Protein AF-K3WNI8-F1 (afdb_monomer)

Organism: Globisporangium ultimum (strain ATCC 200006 / CBS 805.95 / DAOM BR144) (NCBI:txid431595)

Foldseek 3Di:
DFQDWDKDWAFWAAAAVGDTDIDIDIDHGADPPGDDDDFPDFDDDPVQNCQSNCVVHDHDPRDGDTDRTD

Radius of gyration: 13.52 Å; Cα contacts (8 Å, |Δi|>4): 100; chains: 1; bounding box: 24×23×36 Å

Mean predicted aligned error: 3.0 Å

pLDDT: mean 95.68, std 5.69, range [62.06, 98.5]

Structure (mmCIF, N/CA/C/O backbone):
data_AF-K3WNI8-F1
#
_entry.id   AF-K3WNI8-F1
#
loop_
_atom_site.group_PDB
_atom_site.id
_atom_site.type_symbol
_atom_site.label_atom_id
_atom_site.label_alt_id
_atom_site.label_comp_id
_atom_site.label_asym_id
_atom_site.label_entity_id
_atom_site.label_seq_id
_atom_site.pdbx_PDB_ins_code
_atom_site.Cartn_x
_atom_site.Cartn_y
_atom_site.Cartn_z
_atom_site.occupancy
_atom_site.B_iso_or_equiv
_atom_site.auth_seq_id
_atom_site.auth_comp_id
_atom_site.auth_asym_id
_atom_site.auth_atom_id
_atom_site.pdbx_PDB_model_num
ATOM 1 N N . MET A 1 1 ? 2.212 3.753 -22.768 1.00 62.06 1 MET A N 1
ATOM 2 C CA . MET A 1 1 ? 1.853 3.923 -21.344 1.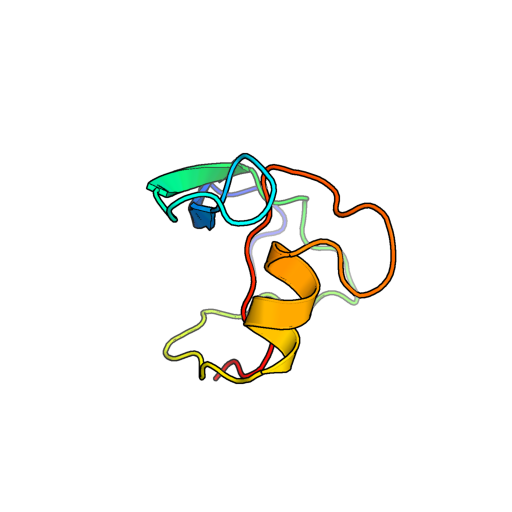00 62.06 1 MET A CA 1
ATOM 3 C C . MET A 1 1 ? 2.007 5.397 -21.007 1.00 62.06 1 MET A C 1
ATOM 5 O O . MET A 1 1 ? 2.877 6.028 -21.599 1.00 62.06 1 MET A O 1
ATOM 9 N N . SER A 1 2 ? 1.116 5.968 -20.195 1.00 69.00 2 SER A N 1
ATOM 10 C CA . SER A 1 2 ? 1.143 7.407 -19.895 1.00 69.00 2 SER A CA 1
ATOM 11 C C . SER A 1 2 ? 2.257 7.704 -18.896 1.00 69.00 2 SER A C 1
ATOM 13 O O . SER A 1 2 ? 2.321 7.069 -17.852 1.00 69.00 2 SER A O 1
ATOM 15 N N . THR A 1 3 ? 3.121 8.672 -19.196 1.00 83.69 3 THR A N 1
ATOM 16 C CA . THR A 1 3 ? 4.107 9.196 -18.234 1.00 83.69 3 THR A CA 1
ATOM 17 C C . THR A 1 3 ? 3.506 10.269 -17.323 1.00 83.69 3 THR A C 1
ATOM 19 O O . THR A 1 3 ? 4.159 10.725 -16.389 1.00 83.69 3 THR A O 1
ATOM 22 N N . VAL A 1 4 ? 2.264 10.683 -17.584 1.00 88.88 4 VAL A N 1
ATOM 23 C CA . VAL A 1 4 ? 1.571 11.741 -16.844 1.00 88.88 4 VAL A CA 1
ATOM 24 C C . VAL A 1 4 ? 0.958 11.166 -15.558 1.00 88.88 4 VAL A C 1
ATOM 26 O O . VAL A 1 4 ? 0.326 10.109 -15.639 1.00 88.88 4 VAL A O 1
ATOM 29 N N . PRO A 1 5 ? 1.106 11.854 -14.405 1.00 93.94 5 PRO A N 1
ATOM 30 C CA . PRO A 1 5 ? 0.337 11.597 -13.188 1.00 93.94 5 PRO A CA 1
ATOM 31 C C . PRO A 1 5 ? -1.152 11.378 -13.448 1.00 93.94 5 PRO A C 1
ATOM 33 O O . PRO A 1 5 ? -1.738 12.021 -14.323 1.00 93.94 5 PRO A O 1
ATOM 36 N N . ARG A 1 6 ? -1.768 10.488 -12.672 1.00 92.62 6 ARG A N 1
ATOM 37 C CA . ARG A 1 6 ? -3.213 10.263 -12.709 1.00 92.62 6 ARG A CA 1
ATOM 38 C C . ARG A 1 6 ? -3.797 10.217 -11.308 1.00 92.62 6 ARG A C 1
ATOM 40 O O . ARG A 1 6 ? -3.161 9.706 -10.383 1.00 92.62 6 ARG A O 1
ATOM 47 N N . THR A 1 7 ? -5.059 10.608 -11.207 1.00 96.75 7 THR A N 1
ATOM 48 C CA . THR A 1 7 ? -5.864 10.375 -10.014 1.00 96.75 7 THR A CA 1
ATOM 49 C C . THR A 1 7 ? -6.081 8.875 -9.823 1.00 96.75 7 THR A C 1
ATOM 51 O O . THR A 1 7 ? -6.621 8.186 -10.694 1.00 96.75 7 THR A O 1
ATOM 54 N N . VAL A 1 8 ? -5.672 8.361 -8.668 1.00 97.00 8 VAL A N 1
ATOM 55 C CA . VAL A 1 8 ? -5.884 6.982 -8.230 1.00 97.00 8 VAL A CA 1
ATOM 56 C C . VAL A 1 8 ? -6.965 6.970 -7.159 1.00 97.00 8 VAL A C 1
ATOM 58 O O . VAL A 1 8 ? -6.926 7.763 -6.223 1.00 97.00 8 VAL A O 1
ATOM 61 N N . ASN A 1 9 ? -7.926 6.056 -7.298 1.00 98.06 9 ASN A N 1
ATOM 62 C CA . ASN A 1 9 ? -8.946 5.796 -6.287 1.00 98.06 9 ASN A CA 1
ATOM 63 C C . ASN A 1 9 ? -8.504 4.608 -5.429 1.00 98.06 9 ASN A C 1
ATOM 65 O O . ASN A 1 9 ? -8.192 3.549 -5.973 1.00 98.06 9 ASN A O 1
ATOM 69 N N . ALA A 1 10 ? -8.511 4.777 -4.112 1.00 98.00 10 ALA A N 1
ATOM 70 C CA . ALA A 1 10 ? -8.138 3.751 -3.147 1.00 98.00 10 ALA A CA 1
ATOM 71 C C . ALA A 1 10 ? -9.046 3.801 -1.911 1.00 98.00 10 ALA A C 1
ATOM 73 O O . ALA A 1 10 ? -9.832 4.730 -1.729 1.00 98.00 10 ALA A O 1
ATOM 74 N N . TYR A 1 11 ? -8.911 2.802 -1.044 1.00 98.25 11 TYR A N 1
ATOM 75 C CA . TYR A 1 11 ? -9.422 2.849 0.321 1.00 98.25 11 TYR A CA 1
ATOM 76 C C . TYR A 1 11 ? -8.232 2.993 1.264 1.00 98.25 11 TYR A C 1
ATOM 78 O O . TYR A 1 11 ? -7.300 2.194 1.197 1.00 98.25 11 TYR A O 1
ATOM 86 N N . ALA A 1 12 ? -8.253 4.018 2.112 1.00 98.44 12 ALA A N 1
ATOM 87 C CA . ALA A 1 12 ? -7.162 4.323 3.028 1.00 98.44 12 ALA A CA 1
ATOM 88 C C . ALA A 1 12 ? -7.662 4.450 4.466 1.00 98.44 12 ALA A C 1
ATOM 90 O O . ALA A 1 12 ? -8.751 4.976 4.708 1.00 98.44 12 ALA A O 1
ATOM 91 N N . ALA A 1 13 ? -6.842 4.007 5.411 1.00 98.38 13 ALA A N 1
ATOM 92 C CA . ALA A 1 13 ? -6.987 4.361 6.815 1.00 98.38 13 ALA A CA 1
ATOM 93 C C . ALA A 1 13 ? -6.182 5.633 7.103 1.00 98.38 13 ALA A C 1
ATOM 95 O O . ALA A 1 13 ? -5.102 5.833 6.545 1.00 98.38 13 ALA A O 1
ATOM 96 N N . PHE A 1 14 ? -6.703 6.501 7.967 1.00 98.12 14 PHE A N 1
ATOM 97 C CA . PHE A 1 14 ? -6.101 7.809 8.273 1.00 98.12 14 PHE A CA 1
ATOM 98 C C . PHE A 1 14 ? -5.417 7.850 9.642 1.00 98.12 14 PHE A C 1
ATOM 100 O O . PHE A 1 14 ? -4.756 8.830 9.974 1.00 98.12 14 PHE A O 1
ATOM 107 N N . GLU A 1 15 ? -5.568 6.783 10.415 1.00 97.81 15 GLU A N 1
ATOM 108 C CA . GLU A 1 15 ? -5.016 6.615 11.748 1.00 97.81 15 GLU A CA 1
ATOM 109 C C . GLU A 1 15 ? -4.867 5.121 12.057 1.00 97.81 15 GLU A C 1
ATOM 111 O O . GLU A 1 15 ? -5.415 4.270 11.349 1.00 97.81 15 GLU A O 1
ATOM 116 N N . GLN A 1 16 ? -4.114 4.817 13.112 1.00 97.50 16 GLN A N 1
ATOM 117 C CA . GLN A 1 16 ? -3.883 3.453 13.578 1.00 97.50 16 GLN A CA 1
ATOM 118 C C . GLN A 1 16 ? -5.199 2.758 13.921 1.00 97.50 16 GLN A C 1
ATOM 120 O O . GLN A 1 16 ? -6.028 3.329 14.630 1.00 97.50 16 GLN A O 1
ATOM 125 N N . SER A 1 17 ? -5.379 1.535 13.414 1.00 94.19 17 SER A N 1
ATOM 126 C CA . SER A 1 17 ? -6.620 0.759 13.569 1.00 94.19 17 SER A CA 1
ATOM 127 C C . SER A 1 17 ? -7.883 1.496 13.085 1.00 94.19 17 SER A C 1
ATOM 129 O O . SER A 1 17 ? -9.000 1.143 13.467 1.00 94.19 17 SER A O 1
ATOM 131 N N . GLY A 1 18 ? -7.720 2.540 12.266 1.00 94.69 18 GLY A N 1
ATOM 132 C CA . GLY A 1 18 ? -8.814 3.365 11.773 1.00 94.69 18 GLY A CA 1
ATOM 133 C C . GLY A 1 18 ? -9.626 2.673 10.680 1.00 94.69 18 GLY A C 1
ATOM 134 O O . GLY A 1 18 ? -9.132 1.816 9.946 1.00 94.69 18 GLY A O 1
ATOM 135 N N . GLU A 1 19 ? -10.883 3.088 10.530 1.00 96.50 19 GLU A N 1
ATOM 136 C CA . GLU A 1 19 ? -11.730 2.617 9.435 1.00 96.50 19 GLU A CA 1
ATOM 137 C C . GLU A 1 19 ? -11.188 3.060 8.068 1.00 96.50 19 GLU A C 1
ATOM 139 O O . GLU A 1 19 ? -10.787 4.215 7.874 1.00 96.50 19 GLU A O 1
ATOM 144 N N . PHE A 1 20 ? -11.253 2.157 7.089 1.00 97.69 20 PHE A N 1
ATOM 145 C CA . PHE A 1 20 ? -10.923 2.471 5.705 1.00 97.69 20 PHE A CA 1
ATOM 146 C C . PHE A 1 20 ? -11.997 3.351 5.066 1.00 97.69 20 PHE A C 1
ATOM 148 O O . PHE A 1 20 ? -13.183 3.016 5.059 1.00 97.69 20 PHE A O 1
ATOM 155 N N . LYS A 1 21 ? -11.570 4.457 4.457 1.00 98.25 21 LYS A N 1
ATOM 156 C CA . LYS A 1 21 ? -12.438 5.406 3.750 1.00 98.25 21 LYS A CA 1
ATOM 157 C C . LYS A 1 21 ? -11.970 5.573 2.304 1.00 98.25 21 LYS A C 1
ATOM 159 O O . LYS A 1 21 ? -10.767 5.468 2.051 1.00 98.25 21 LYS A O 1
ATOM 164 N N . PRO A 1 22 ? -12.882 5.853 1.353 1.00 98.44 22 PRO A N 1
ATOM 165 C CA . PRO A 1 22 ? -12.492 6.230 0.003 1.00 98.44 22 PRO A CA 1
ATOM 166 C C . PRO A 1 22 ? -11.514 7.404 0.035 1.00 98.44 22 PRO A C 1
ATOM 168 O O . PRO A 1 22 ? -11.750 8.408 0.709 1.00 98.44 22 PRO A O 1
ATOM 171 N N . TRP A 1 23 ? -10.422 7.271 -0.701 1.00 98.38 23 TRP A N 1
ATOM 172 C CA . TRP A 1 23 ? -9.371 8.267 -0.784 1.00 98.38 23 TRP A CA 1
ATOM 173 C C . TRP A 1 23 ? -8.860 8.377 -2.217 1.00 98.38 23 TRP A C 1
ATOM 175 O O . TRP A 1 23 ? -8.773 7.386 -2.945 1.00 98.38 23 TRP A O 1
ATOM 185 N N . GLN A 1 24 ? -8.541 9.603 -2.620 1.00 98.25 24 GLN A N 1
ATOM 186 C CA . GLN A 1 24 ? -7.970 9.911 -3.922 1.00 98.25 24 GLN A CA 1
ATOM 187 C C . GLN A 1 24 ? -6.604 10.553 -3.743 1.00 98.25 24 GLN A C 1
ATOM 189 O O . GLN A 1 24 ? -6.428 11.425 -2.890 1.00 98.25 24 GLN A O 1
ATOM 194 N N . TYR A 1 25 ? -5.654 10.139 -4.574 1.00 96.31 25 TYR A N 1
ATOM 195 C CA . TYR A 1 25 ? -4.326 10.735 -4.631 1.00 96.31 25 TYR A CA 1
ATOM 196 C C . TYR A 1 25 ? -3.807 10.768 -6.064 1.00 96.31 25 TYR A C 1
ATOM 198 O O . TYR A 1 25 ? -4.239 9.991 -6.913 1.00 96.31 25 TYR A O 1
ATOM 206 N N . GLU A 1 26 ? -2.863 11.665 -6.330 1.00 96.75 26 GLU A N 1
ATOM 207 C CA . GLU A 1 26 ? -2.179 11.729 -7.619 1.00 96.75 26 GLU A CA 1
ATOM 208 C C . GLU A 1 26 ? -0.970 10.796 -7.617 1.00 96.75 26 GLU A C 1
ATOM 210 O O . GLU A 1 26 ? -0.123 10.844 -6.720 1.00 96.75 26 GLU A O 1
ATOM 215 N N . SER A 1 27 ? -0.878 9.935 -8.630 1.00 95.12 27 SER A N 1
ATOM 216 C CA . SER A 1 27 ? 0.304 9.105 -8.823 1.00 95.12 27 SER A CA 1
ATOM 217 C C . SER A 1 27 ? 1.505 9.958 -9.227 1.00 95.12 27 SER A C 1
ATOM 219 O O . SER A 1 27 ? 1.378 11.008 -9.854 1.00 95.12 27 SER A O 1
ATOM 221 N N . ARG A 1 28 ? 2.713 9.466 -8.961 1.00 94.62 28 ARG A N 1
ATOM 222 C CA . ARG A 1 28 ? 3.909 10.038 -9.588 1.00 94.62 28 ARG A CA 1
ATOM 223 C C . ARG A 1 28 ? 3.921 9.774 -11.107 1.00 94.62 28 ARG A C 1
ATOM 225 O O . ARG A 1 28 ? 3.245 8.845 -11.560 1.00 94.62 28 ARG A O 1
ATOM 232 N N . PRO A 1 29 ? 4.721 10.528 -11.883 1.00 95.06 29 PRO A N 1
ATOM 233 C CA . PRO A 1 29 ? 5.034 10.177 -13.266 1.00 95.06 29 PRO A CA 1
ATOM 234 C C . PRO A 1 29 ? 5.624 8.763 -13.373 1.00 95.06 29 PRO A C 1
ATOM 236 O O . PRO A 1 29 ? 6.432 8.361 -12.528 1.00 95.06 29 PRO A O 1
ATOM 239 N N . VAL A 1 30 ? 5.239 8.028 -14.41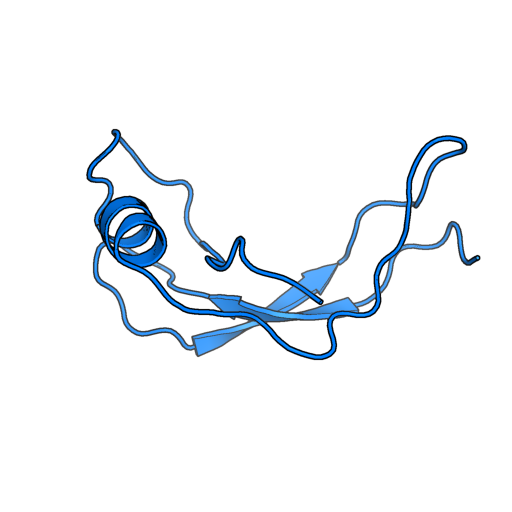9 1.00 95.62 30 VAL A N 1
ATOM 240 C CA . VAL A 1 30 ? 5.794 6.703 -14.744 1.00 95.62 30 VAL A CA 1
ATOM 241 C C . VAL A 1 30 ? 7.108 6.899 -15.504 1.00 95.62 30 VAL A C 1
ATOM 243 O O . VAL A 1 30 ? 7.132 7.546 -16.553 1.00 95.62 30 VAL A O 1
ATOM 246 N N . GLY A 1 31 ? 8.203 6.390 -14.943 1.00 95.00 31 GLY A N 1
ATOM 247 C CA . GLY A 1 31 ? 9.550 6.445 -15.501 1.00 95.00 31 GLY A CA 1
ATOM 248 C C . GLY A 1 31 ? 9.843 5.312 -16.485 1.00 95.00 31 GLY A C 1
ATOM 249 O O . GLY A 1 31 ? 8.999 4.468 -16.768 1.00 95.00 31 GLY A O 1
ATOM 250 N N . ALA A 1 32 ? 11.067 5.297 -17.017 1.00 95.62 32 ALA A N 1
ATOM 251 C CA . ALA A 1 32 ? 11.460 4.379 -18.090 1.00 95.62 32 ALA A CA 1
ATOM 252 C C . ALA A 1 32 ? 11.477 2.895 -17.678 1.00 95.62 32 ALA A C 1
ATOM 254 O O . ALA A 1 32 ? 11.257 2.033 -18.524 1.00 95.62 32 ALA A O 1
ATOM 255 N N . GLU A 1 33 ? 11.731 2.608 -16.401 1.00 96.44 33 GLU A N 1
ATOM 256 C CA . GLU A 1 33 ? 11.809 1.243 -15.853 1.00 96.44 33 GLU A CA 1
ATOM 257 C C . GLU A 1 33 ? 10.590 0.878 -14.994 1.00 96.44 33 GLU A C 1
ATOM 259 O O . GLU A 1 33 ? 10.533 -0.197 -14.402 1.00 96.44 33 GLU A O 1
ATOM 264 N N . ASP A 1 34 ? 9.604 1.771 -14.919 1.00 95.81 34 ASP A N 1
ATOM 265 C CA . ASP A 1 34 ? 8.409 1.550 -14.120 1.00 95.81 34 ASP A CA 1
ATOM 266 C C . ASP A 1 34 ? 7.354 0.758 -14.891 1.00 95.81 34 ASP A C 1
ATOM 268 O O . ASP A 1 34 ? 7.179 0.909 -16.102 1.00 95.81 34 ASP A O 1
ATOM 272 N N . VAL A 1 35 ? 6.577 -0.034 -14.153 1.00 93.62 35 VAL A N 1
ATOM 273 C CA . VAL A 1 35 ? 5.413 -0.744 -14.683 1.00 93.62 35 VAL A CA 1
ATOM 274 C C . VAL A 1 35 ? 4.152 -0.161 -14.064 1.00 93.62 35 VAL A C 1
ATOM 276 O O . VAL A 1 35 ? 3.967 -0.180 -12.848 1.00 93.62 35 VAL A O 1
ATOM 279 N N . GLU A 1 36 ? 3.260 0.340 -14.914 1.00 93.75 36 GLU A N 1
ATOM 280 C CA . GLU A 1 36 ? 1.923 0.744 -14.496 1.00 93.75 36 GLU A CA 1
ATOM 281 C C . GLU A 1 36 ? 0.982 -0.463 -14.554 1.00 93.75 36 GLU A C 1
ATOM 283 O O . GLU A 1 36 ? 0.741 -1.031 -15.620 1.00 93.75 36 GLU A O 1
ATOM 288 N N . ILE A 1 37 ? 0.427 -0.840 -13.402 1.00 94.38 37 ILE A N 1
ATOM 289 C CA . ILE A 1 37 ? -0.477 -1.986 -13.282 1.00 94.38 37 ILE A CA 1
ATOM 290 C C . ILE A 1 37 ? -1.902 -1.476 -13.073 1.00 94.38 37 ILE A C 1
ATOM 292 O O . ILE A 1 37 ? -2.166 -0.600 -12.243 1.00 94.38 37 ILE A O 1
ATOM 296 N N . LYS A 1 38 ? -2.844 -2.030 -13.839 1.00 94.81 38 LYS A N 1
ATOM 297 C CA . LYS A 1 38 ? -4.272 -1.886 -13.556 1.00 94.81 38 LYS A CA 1
ATOM 298 C C . LYS A 1 38 ? -4.692 -3.040 -12.653 1.00 94.81 38 LYS A C 1
ATOM 300 O O . LYS A 1 38 ? -4.936 -4.132 -13.149 1.00 94.81 38 LYS A O 1
ATOM 305 N N . ILE A 1 39 ? -4.798 -2.761 -11.358 1.00 96.94 39 ILE A N 1
ATOM 306 C CA . ILE A 1 39 ? -5.215 -3.743 -10.355 1.00 96.94 39 ILE A CA 1
ATOM 307 C C . ILE A 1 39 ? -6.673 -4.131 -10.622 1.00 96.94 39 ILE A C 1
ATOM 309 O O . ILE A 1 39 ? -7.559 -3.274 -10.662 1.00 96.94 39 ILE A O 1
ATOM 313 N N . SER A 1 40 ? -6.905 -5.420 -10.840 1.00 97.88 40 SER A N 1
ATOM 314 C CA . SER A 1 40 ? -8.229 -6.012 -11.029 1.00 97.88 40 SER A CA 1
ATOM 315 C C . SER A 1 40 ? -8.777 -6.588 -9.726 1.00 97.88 40 SER A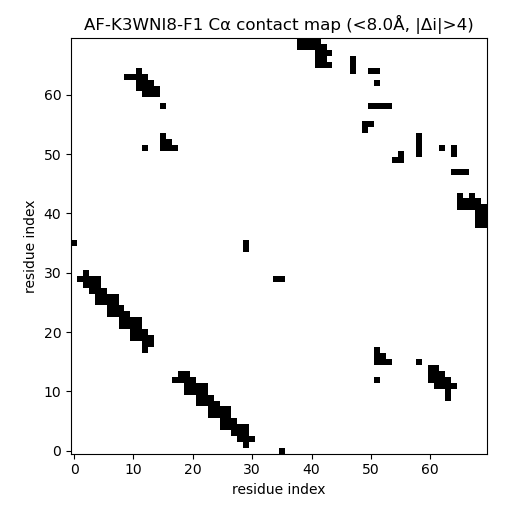 C 1
ATOM 317 O O . SER A 1 40 ? -9.963 -6.438 -9.441 1.00 97.88 40 SER A O 1
ATOM 319 N N . HIS A 1 41 ? -7.902 -7.215 -8.938 1.00 98.25 41 HIS A N 1
ATOM 320 C CA . HIS A 1 41 ? -8.218 -7.860 -7.669 1.00 98.25 41 HIS A CA 1
ATOM 321 C C . HIS A 1 41 ? -7.044 -7.676 -6.701 1.00 98.25 41 HIS A C 1
ATOM 323 O O . HIS A 1 41 ? -5.896 -7.542 -7.129 1.00 98.25 41 HIS A O 1
ATOM 329 N N . CYS A 1 42 ? -7.331 -7.681 -5.401 1.00 98.50 42 CYS A N 1
ATOM 330 C CA . CYS A 1 42 ? -6.321 -7.708 -4.349 1.00 98.50 42 CYS A CA 1
ATOM 331 C C . CYS A 1 42 ? -6.814 -8.596 -3.202 1.00 98.50 42 CYS A C 1
ATOM 333 O O . CYS A 1 42 ? -7.985 -8.503 -2.821 1.00 98.50 42 CYS A O 1
ATOM 335 N N . GLY A 1 43 ? -5.948 -9.471 -2.696 1.00 98.44 43 GLY A N 1
ATOM 336 C CA . GLY A 1 43 ? -6.211 -10.265 -1.497 1.00 98.44 43 GLY A CA 1
ATOM 337 C C . GLY A 1 43 ? -6.112 -9.449 -0.204 1.00 98.44 43 GLY A C 1
ATOM 338 O O . GLY A 1 43 ? -5.701 -8.289 -0.212 1.00 98.44 43 GLY A O 1
ATOM 339 N N . ILE A 1 44 ? -6.523 -10.066 0.906 1.00 97.62 44 ILE A N 1
ATOM 340 C CA . ILE A 1 44 ? -6.415 -9.510 2.261 1.00 97.62 44 ILE A CA 1
ATOM 341 C C . ILE A 1 44 ? -5.810 -10.583 3.157 1.00 97.62 44 ILE A C 1
ATOM 343 O O . ILE A 1 44 ? -6.324 -11.705 3.211 1.00 97.62 44 ILE A O 1
ATOM 347 N N . CYS A 1 45 ? -4.783 -10.225 3.922 1.00 98.19 45 CYS A N 1
ATOM 348 C CA . CYS A 1 45 ? -4.169 -11.132 4.884 1.00 98.19 45 CYS A CA 1
ATOM 349 C C . CYS A 1 45 ? -3.702 -10.422 6.167 1.00 98.19 45 CYS A C 1
ATOM 351 O O . CYS A 1 45 ? -3.899 -9.224 6.374 1.00 98.19 45 CYS A O 1
ATOM 353 N N . GLY A 1 46 ? -3.100 -11.185 7.087 1.00 98.19 46 GLY A N 1
ATOM 354 C CA . GLY A 1 46 ? -2.694 -10.677 8.401 1.00 98.19 46 GLY A CA 1
ATOM 355 C C . GLY A 1 46 ? -1.644 -9.561 8.348 1.00 98.19 46 GLY A C 1
ATOM 356 O O . GLY A 1 46 ? -1.633 -8.705 9.231 1.00 98.19 46 GLY A O 1
ATOM 357 N N . SER A 1 47 ? -0.789 -9.514 7.319 1.00 97.94 47 SER A N 1
ATOM 358 C CA . SER A 1 47 ? 0.198 -8.434 7.155 1.00 97.94 47 SER A CA 1
ATOM 359 C C . SER A 1 47 ? -0.450 -7.084 6.866 1.00 97.94 47 SER A C 1
ATOM 361 O O . SER A 1 47 ? 0.111 -6.065 7.273 1.00 97.94 47 SER A O 1
ATOM 363 N N . ASP A 1 48 ? -1.626 -7.052 6.233 1.00 97.81 48 ASP A N 1
ATOM 364 C CA . ASP A 1 48 ? -2.371 -5.807 6.027 1.00 97.81 48 ASP A CA 1
ATOM 365 C C . ASP A 1 48 ? -2.821 -5.225 7.372 1.00 97.81 48 ASP A C 1
ATOM 367 O O . ASP A 1 48 ? -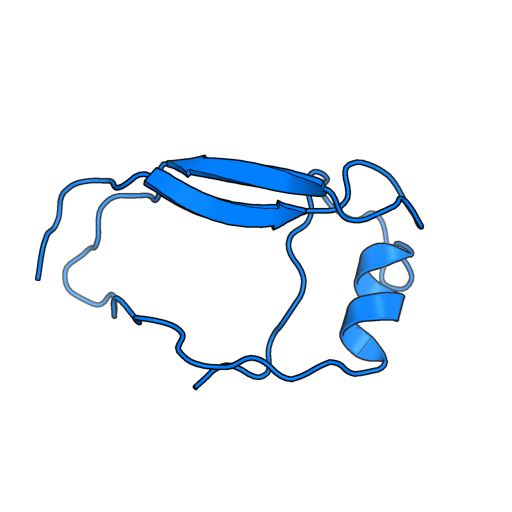2.597 -4.047 7.646 1.00 97.81 48 ASP A O 1
ATOM 371 N N . ILE A 1 49 ? -3.359 -6.073 8.256 1.00 96.75 49 ILE A N 1
ATOM 372 C CA . ILE A 1 49 ? -3.789 -5.680 9.607 1.00 96.75 49 ILE A CA 1
ATOM 373 C C . ILE A 1 49 ? -2.583 -5.259 10.449 1.00 96.75 49 ILE A C 1
ATOM 375 O O . ILE A 1 49 ? -2.581 -4.182 11.036 1.00 96.75 49 ILE A O 1
ATOM 379 N N . HIS A 1 50 ? -1.510 -6.056 10.456 1.00 97.62 50 HIS A N 1
ATOM 380 C CA . HIS A 1 50 ? -0.295 -5.699 11.190 1.00 97.62 50 HIS A CA 1
ATOM 381 C C . HIS A 1 50 ? 0.307 -4.365 10.728 1.00 97.62 50 HIS A C 1
ATOM 383 O O . HIS A 1 50 ? 0.864 -3.635 11.546 1.00 97.62 50 HIS A O 1
ATOM 389 N N . THR A 1 51 ? 0.183 -4.024 9.443 1.00 97.69 51 THR A N 1
ATOM 390 C CA . THR A 1 51 ? 0.622 -2.727 8.908 1.00 97.69 51 THR A CA 1
ATOM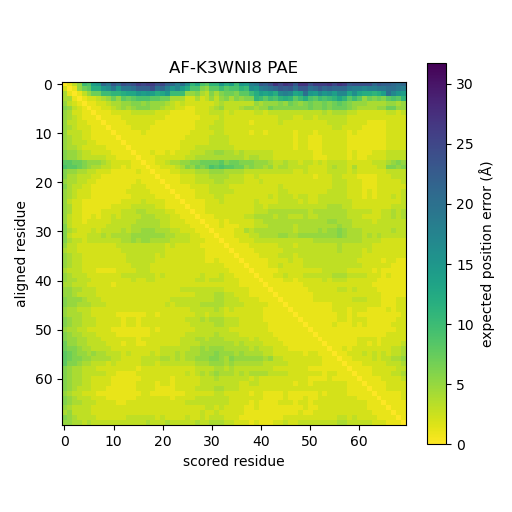 391 C C . THR A 1 51 ? -0.315 -1.598 9.341 1.00 97.69 51 THR A C 1
ATOM 393 O O . THR A 1 51 ? 0.155 -0.566 9.820 1.00 97.69 51 THR A O 1
ATOM 396 N N . LEU A 1 52 ? -1.633 -1.799 9.239 1.00 97.56 52 LEU A N 1
ATOM 397 C CA . LEU A 1 52 ? -2.657 -0.853 9.703 1.00 97.56 52 LEU A CA 1
ATOM 398 C C . LEU A 1 52 ? -2.558 -0.544 11.205 1.00 97.56 52 LEU A C 1
ATOM 400 O O . LEU A 1 52 ? -2.906 0.547 11.643 1.00 97.56 52 LEU A O 1
ATOM 404 N N . ASP A 1 53 ? -2.095 -1.497 12.004 1.00 97.31 53 ASP A N 1
ATOM 405 C CA . ASP A 1 53 ? -2.003 -1.344 13.455 1.00 97.31 53 ASP A CA 1
ATOM 406 C C . ASP A 1 53 ? -0.632 -0.839 13.915 1.00 97.31 53 ASP A C 1
ATOM 408 O O . ASP A 1 53 ? -0.344 -0.848 15.112 1.00 97.31 53 ASP A O 1
ATOM 412 N N . SER A 1 54 ? 0.231 -0.385 12.996 1.00 97.44 54 SER A N 1
ATOM 413 C CA . SER A 1 54 ? 1.615 0.012 13.306 1.00 97.44 54 SER A CA 1
ATOM 414 C C . SER A 1 54 ? 2.401 -1.100 14.033 1.00 97.44 54 SER A C 1
ATOM 416 O O . SER A 1 54 ? 3.282 -0.836 14.855 1.00 97.44 54 SER A O 1
ATOM 418 N N . GLY A 1 55 ? 2.084 -2.370 13.752 1.00 97.31 55 GLY A N 1
ATOM 419 C CA . GLY A 1 55 ? 2.661 -3.542 14.420 1.00 97.31 55 GLY A CA 1
ATOM 420 C C . GLY A 1 55 ? 4.140 -3.779 14.098 1.00 97.31 55 GLY A C 1
ATOM 421 O O . GLY A 1 55 ? 4.834 -4.461 14.849 1.00 97.31 55 GLY A O 1
ATOM 422 N N . TRP A 1 56 ? 4.638 -3.175 13.016 1.00 94.69 56 TRP A N 1
ATOM 423 C CA . TRP A 1 56 ? 6.046 -3.211 12.599 1.00 94.69 56 TRP A CA 1
ATOM 424 C C . TRP A 1 56 ? 6.837 -1.962 13.020 1.00 94.69 56 TRP A C 1
ATOM 426 O O . TRP A 1 56 ? 8.017 -1.835 12.695 1.00 94.69 56 TRP A O 1
ATOM 436 N N . GLY A 1 57 ? 6.190 -1.030 13.723 1.00 95.75 57 GLY A N 1
ATOM 437 C CA . GLY A 1 57 ? 6.668 0.329 13.963 1.00 95.75 57 GLY A CA 1
ATOM 438 C C . GLY A 1 57 ? 5.688 1.371 13.411 1.00 95.75 57 GLY A C 1
ATOM 439 O O . GLY A 1 57 ? 4.641 1.004 12.879 1.00 95.75 57 GLY A O 1
ATOM 440 N N . PRO A 1 58 ? 5.996 2.673 13.542 1.00 96.56 58 PRO A N 1
ATOM 441 C CA . PRO A 1 58 ? 5.083 3.731 13.122 1.00 96.56 58 PRO A CA 1
ATOM 442 C C . PRO A 1 58 ? 4.719 3.638 11.633 1.00 96.56 58 PRO A C 1
ATOM 444 O O . PRO A 1 58 ? 5.594 3.724 10.770 1.00 96.56 58 PRO A O 1
ATOM 447 N N . THR A 1 59 ? 3.426 3.514 11.338 1.00 97.56 59 THR A N 1
ATOM 448 C CA . THR A 1 59 ? 2.897 3.544 9.969 1.00 97.56 59 THR A CA 1
ATOM 449 C C . THR A 1 59 ? 2.694 4.981 9.494 1.00 97.56 59 THR A C 1
ATOM 451 O O . THR A 1 59 ? 2.253 5.851 10.246 1.00 97.56 59 THR A O 1
ATOM 454 N N . ALA A 1 60 ? 2.999 5.237 8.222 1.00 96.88 60 ALA A N 1
ATOM 455 C CA . ALA A 1 60 ? 2.687 6.504 7.577 1.00 96.88 60 ALA A CA 1
ATOM 456 C C . ALA A 1 60 ? 1.218 6.516 7.128 1.00 96.88 60 ALA A C 1
ATOM 458 O O . ALA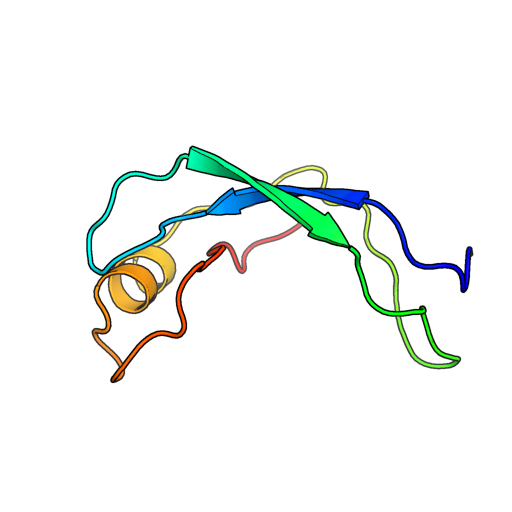 A 1 60 ? 0.836 5.761 6.235 1.00 96.88 60 ALA A O 1
ATOM 459 N N . TYR A 1 61 ? 0.410 7.380 7.741 1.00 97.56 61 TYR A N 1
ATOM 460 C CA . TYR A 1 61 ? -0.978 7.614 7.342 1.00 97.56 61 TYR A CA 1
ATOM 461 C C . TYR A 1 61 ? -1.098 8.878 6.469 1.00 97.56 61 TYR A C 1
ATOM 463 O O . TYR A 1 61 ? -0.346 9.832 6.691 1.00 97.56 61 TYR A O 1
ATOM 471 N N . PRO A 1 62 ? -2.042 8.936 5.509 1.00 97.62 62 PRO A N 1
ATOM 472 C CA . PRO A 1 62 ? -2.999 7.887 5.152 1.00 97.62 62 PRO A CA 1
ATOM 473 C C . PRO A 1 62 ? -2.324 6.650 4.541 1.00 97.62 62 PRO A C 1
ATOM 475 O O . PRO A 1 62 ? -1.414 6.767 3.724 1.00 97.62 62 PRO A O 1
ATOM 478 N N . CYS A 1 63 ? -2.775 5.465 4.958 1.00 97.62 63 CYS A N 1
ATOM 479 C CA . CYS A 1 63 ? -2.203 4.179 4.573 1.00 97.62 63 CYS A CA 1
ATOM 480 C C . CYS A 1 63 ? -3.195 3.389 3.712 1.00 97.62 63 CYS A C 1
ATOM 482 O O . CYS A 1 63 ? -4.332 3.150 4.125 1.00 97.62 63 CYS A O 1
ATOM 484 N N . VAL A 1 64 ? -2.748 2.969 2.528 1.00 97.94 64 VAL A N 1
ATOM 485 C CA . VAL A 1 64 ? -3.444 2.019 1.651 1.00 97.94 64 VAL A CA 1
ATOM 486 C C . VAL A 1 64 ? -2.699 0.690 1.749 1.00 97.94 64 VAL A C 1
ATOM 488 O O . VAL A 1 64 ? -1.553 0.598 1.314 1.00 97.94 64 VAL A O 1
ATOM 491 N N . VAL A 1 65 ? -3.334 -0.314 2.349 1.00 97.50 65 VAL A N 1
ATOM 492 C CA . VAL A 1 65 ? -2.800 -1.685 2.441 1.00 97.50 65 VAL A CA 1
ATOM 493 C C . VAL A 1 65 ? -3.181 -2.504 1.200 1.00 97.50 65 VAL A C 1
ATOM 495 O O . VAL A 1 65 ? -3.887 -2.010 0.318 1.00 97.50 65 VAL A O 1
ATOM 498 N N . GLY A 1 66 ? -2.733 -3.759 1.131 1.00 97.19 66 GLY A N 1
ATOM 499 C CA . GLY A 1 66 ? -2.943 -4.643 -0.012 1.00 97.19 66 GLY A CA 1
ATOM 500 C C . GLY A 1 66 ? -1.657 -4.865 -0.803 1.00 97.19 66 GLY A C 1
ATOM 501 O O . GLY A 1 66 ? -1.150 -3.975 -1.483 1.00 97.19 66 GLY A O 1
ATOM 502 N N . HIS A 1 67 ? -1.137 -6.085 -0.718 1.00 98.12 67 HIS A N 1
ATOM 503 C CA . HIS A 1 67 ? 0.121 -6.501 -1.348 1.00 98.12 67 HIS A CA 1
ATOM 504 C C . HIS A 1 67 ? -0.018 -7.813 -2.139 1.00 98.12 67 HIS A C 1
ATOM 506 O O . HIS A 1 67 ? 0.972 -8.404 -2.563 1.00 98.12 67 HIS A O 1
ATOM 512 N N . GLU A 1 68 ? -1.257 -8.240 -2.381 1.00 98.44 68 GLU A N 1
ATOM 513 C CA . GLU A 1 68 ? -1.623 -9.463 -3.100 1.00 98.44 68 GLU A CA 1
ATOM 514 C C . GLU A 1 68 ? -2.387 -9.111 -4.390 1.00 98.44 68 GLU A C 1
ATOM 516 O O . GLU A 1 68 ? -3.543 -9.497 -4.565 1.00 98.44 68 GLU A O 1
ATOM 521 N N . ILE A 1 69 ? -1.776 -8.302 -5.264 1.00 98.25 69 ILE A N 1
ATOM 522 C CA . ILE A 1 69 ? -2.439 -7.714 -6.443 1.00 98.25 69 ILE A CA 1
ATOM 523 C C . ILE A 1 69 ? -2.370 -8.605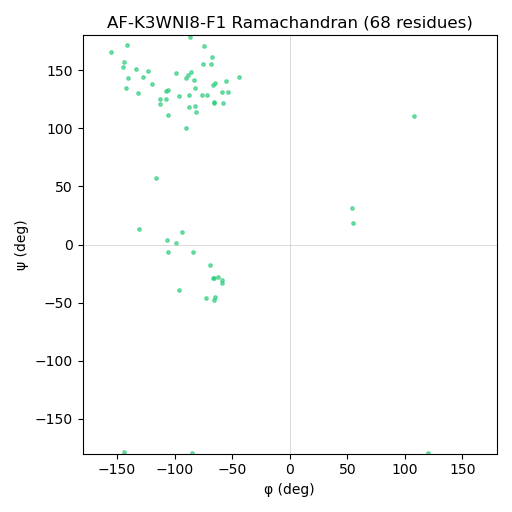 -7.695 1.00 98.25 69 ILE A C 1
ATOM 525 O O . ILE A 1 69 ? -1.353 -9.252 -7.951 1.00 98.25 69 ILE A O 1
ATOM 529 N N . VAL A 1 70 ? -3.437 -8.562 -8.505 1.00 96.88 70 VAL A N 1
ATOM 530 C CA . VAL A 1 70 ? -3.510 -9.101 -9.881 1.00 96.88 70 VAL A CA 1
ATOM 531 C C . VAL A 1 70 ? -3.962 -8.023 -10.853 1.00 96.88 70 VAL A C 1
ATOM 533 O O . VAL A 1 70 ? -5.060 -7.451 -10.636 1.00 96.88 70 VAL A O 1
#

Secondary structure (DSSP, 8-state):
---S--EEEEEEBSSTTPPPEEEEEEPPPP-TT--------B---HHHHHHHTTBTB---SSB-----B-

Sequence (70 aa):
MSTVPRTVNAYAAFEQSGEFKPWQYESRPVGAEDVEIKISHCGICGSDIHTLDSGWGPTAYPCVVGHEIV

Nearest PDB structures (foldseek):
  3two-assembly1_A  TM=9.459E-01  e=3.944E-03  Helicobacter pylori 51
  5z0c-assembly1_A-2  TM=9.052E-01  e=8.733E-03  Persicaria minor
  5h82-assembly1_A  TM=9.260E-01  e=3.353E-02  Catharanthus roseus
  8con-assembly1_A  TM=8.814E-01  e=7.894E-02  Arabidopsis thaliana
  4l0q-assembly1_B  TM=8.645E-01  e=7.426E-02  Arabidopsis thaliana

Solvent-accessible surface area (backbone atoms only — not comp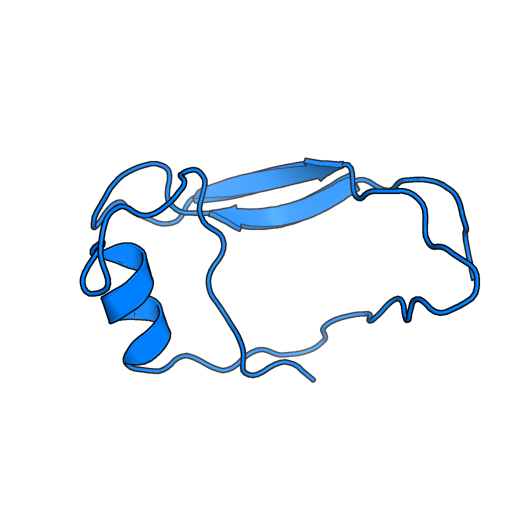arable to full-atom values): 4443 Å² total; per-residue (Å²): 132,74,49,64,57,45,84,42,83,47,56,26,20,70,47,73,75,40,72,71,38,84,41,76,48,73,46,73,61,52,58,95,88,59,83,91,78,81,73,77,48,64,52,88,59,71,66,41,53,37,48,46,54,31,67,88,45,92,59,72,63,71,34,68,72,67,88,50,72,76

InterPro domains:
  IPR011032 GroES-like superfamily [SSF50129] (5-69)
  IPR013154 Alcohol dehydrogenase-like, N-terminal [PF08240] (32-70)
  IPR047109 Cinnamyl alcohol dehydrogenase-li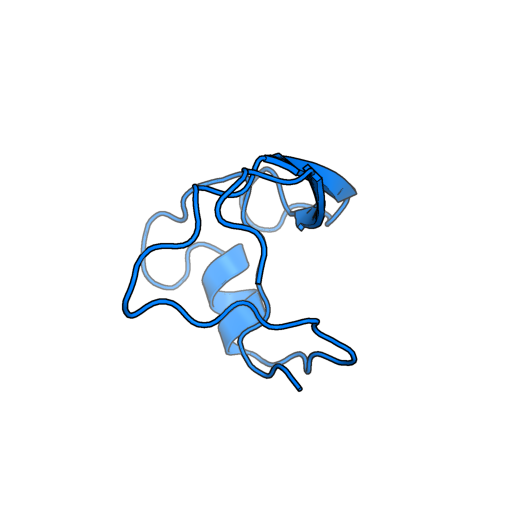ke [PTHR42683] (7-70)